Protein 3ISY (pdb70)

Secondary structure (DSSP, 8-state):
--SEEE---EEE-SS-EEE--EEE-SSS-EEEEESSS--EEEEEE-TT--EEEETTTT------EEEEE-TT-EE---EEESS---SEEEEEEEEE--EETT----EEEEEEEE-

B-factor: mean 45.52, std 12.05, range [22.86, 91.64]

InterPro domains:
  IPR020481 Intracellular proteinase inhibitor BsuPI [PF12690] (8-104)
  IPR038144 Intracellular proteinase inhibitor [G3DSA:2.60.40.2360] (1-119)

Radius of gyration: 15.13 Å; Cα contacts (8 Å, |Δi|>4): 268; chains: 1; bounding box: 25×39×37 Å

Foldseek 3Di:
DDQWADDWDWDDDDQWIKIKKIWGQDQAKWKWKAQKPDFKWKFKAAPVRDTPDIPPPPHIGRHMDIDIAGNGRIDMDMDIGRHQDDWDKMKMKMWTRTDTPPDDTDIDMDIDTRD

Solvent-accessible surface area: 7352 Å² total

Organism: Bacillus subtilis (strain 168) (NCBI:txid224308)

Nearest PDB structures (foldseek):
  3isy-assembly1_A  TM=1.009E+00  e=1.350E-20  Bacillus subtilis
  2r5o-assembly1_A  TM=5.408E-01  e=1.833E-02  Escherichia coli
  8b6l-assembly1_E  TM=5.361E-01  e=2.512E-02  Homo sapiens
  7u06-assembly1_c  TM=5.387E-01  e=8.406E-02  Saccharomyces cerevisiae
  4az8-assembly1_A  TM=4.464E-01  e=2.280E-01  Yersinia pestis

Structure (mmCIF, N/CA/C/O backbone):
data_3ISY
#
_entry.id   3ISY
#
_cell.length_a   73.586
_cell.length_b   73.586
_cell.length_c   132.923
_cell.angle_alpha   90.000
_cell.angle_beta   90.000
_cell.angle_gamma   90.000
#
_symmetry.space_group_name_H-M   'I 41 2 2'
#
loop_
_entity.id
_entity.type
_entity.pdbx_description
1 polymer 'Intracellular proteinase inhibitor'
2 non-polymer 'TETRAETHYLENE GLYCOL'
3 water water
#
loop_
_atom_site.group_PDB
_atom_site.id
_atom_site.type_symbol
_atom_site.label_atom_id
_atom_site.label_alt_id
_atom_site.label_comp_id
_atom_site.label_asym_id
_atom_site.label_entity_id
_atom_site.label_seq_id
_atom_site.pdbx_PDB_ins_code
_atom_site.Cartn_x
_atom_site.Cartn_y
_atom_site.Cartn_z
_atom_site.occupancy
_atom_site.B_iso_or_equiv
_atom_site.auth_seq_id
_atom_site.auth_comp_id
_atom_site.auth_asym_id
_atom_site.auth_atom_id
_atom_site.pdbx_PDB_model_num
ATOM 1 N N . ASN A 1 4 ? 60.812 13.679 54.724 1.00 77.14 3 ASN A N 1
ATOM 2 C CA . ASN A 1 4 ? 62.275 13.713 55.065 1.00 77.55 3 ASN A CA 1
ATOM 3 C C . ASN A 1 4 ? 63.222 14.142 53.889 1.00 75.49 3 ASN A C 1
ATOM 4 O O . ASN A 1 4 ? 64.065 15.034 54.085 1.00 76.90 3 ASN A O 1
ATOM 9 N N . GLN A 1 5 ? 63.098 13.526 52.702 1.00 71.48 4 GLN A N 1
ATOM 10 C CA . GLN A 1 5 ? 63.810 14.005 51.481 1.00 67.33 4 GLN A CA 1
ATOM 11 C C . GLN A 1 5 ? 63.079 15.169 50.846 1.00 61.30 4 GLN A C 1
ATOM 12 O O . GLN A 1 5 ? 61.852 15.189 50.792 1.00 59.90 4 GLN A O 1
ATOM 18 N N . GLU A 1 6 ? 63.842 16.118 50.327 1.00 55.24 5 GLU A N 1
ATOM 19 C CA . GLU A 1 6 ? 63.260 17.333 49.788 1.00 51.11 5 GLU A CA 1
ATOM 20 C C . GLU A 1 6 ? 62.589 17.123 48.431 1.00 46.91 5 GLU A C 1
ATOM 21 O O . GLU A 1 6 ? 61.553 17.715 48.156 1.00 45.97 5 GLU A O 1
ATOM 27 N N . VAL A 1 7 ? 63.196 16.305 47.582 1.00 43.81 6 VAL A N 1
ATOM 28 C CA . VAL A 1 7 ? 62.679 16.046 46.250 1.00 41.52 6 VAL A CA 1
ATOM 29 C C . VAL A 1 7 ? 62.535 14.544 46.060 1.00 41.58 6 VAL A C 1
ATOM 30 O O . VAL A 1 7 ? 63.350 13.798 46.541 1.00 47.11 6 VAL A O 1
ATOM 34 N N . VAL A 1 8 ? 61.468 14.117 45.405 1.00 40.34 7 VAL A N 1
ATOM 35 C CA . VAL A 1 8 ? 61.149 12.711 45.219 1.00 40.04 7 VAL A CA 1
ATOM 36 C C . VAL A 1 8 ? 60.686 12.474 43.782 1.00 40.19 7 VAL A C 1
ATOM 37 O O . VAL A 1 8 ? 59.804 13.173 43.278 1.00 39.61 7 VAL A O 1
ATOM 41 N N . LEU A 1 9 ? 61.260 11.471 43.135 1.00 38.64 8 LEU A N 1
ATOM 42 C CA . LEU A 1 9 ? 60.883 11.144 41.782 1.00 37.52 8 LEU A CA 1
ATOM 43 C C . LEU A 1 9 ? 60.124 9.832 41.772 1.00 38.26 8 LEU A C 1
ATOM 44 O O . LEU A 1 9 ? 60.621 8.851 42.276 1.00 40.39 8 LEU A O 1
ATOM 49 N N . SER A 1 10 ? 58.934 9.810 41.176 1.00 39.70 9 SER A N 1
ATOM 50 C CA . SER A 1 10 ? 58.147 8.580 41.015 1.00 39.41 9 SER A CA 1
ATOM 51 C C . SER A 1 10 ? 58.062 8.151 39.558 1.00 39.78 9 SER A C 1
ATOM 52 O O . SER A 1 10 ? 58.005 8.983 38.642 1.00 40.91 9 SER A O 1
ATOM 55 N N . ILE A 1 11 ? 58.04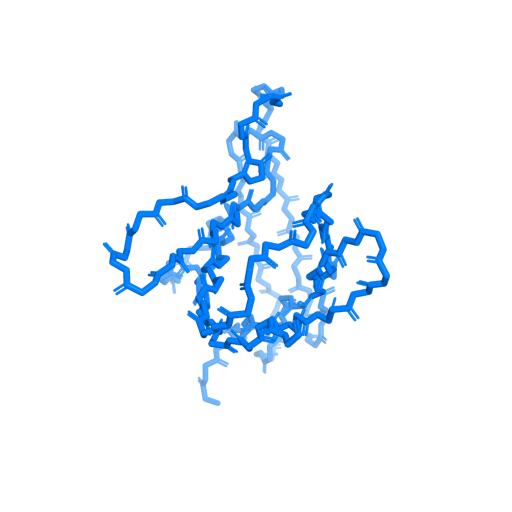1 6.836 39.365 1.00 40.17 10 ILE A N 1
ATOM 56 C CA . ILE A 1 11 ? 57.913 6.223 38.070 1.00 39.36 10 ILE A CA 1
ATOM 57 C C . ILE A 1 11 ? 56.768 5.229 38.169 1.00 41.66 10 ILE A C 1
ATOM 58 O O . ILE A 1 11 ? 56.635 4.484 39.162 1.00 40.95 10 ILE A O 1
ATOM 63 N N . ASP A 1 12 ? 55.958 5.255 37.116 1.00 44.97 11 ASP A N 1
ATOM 64 C CA . ASP A 1 12 ? 54.828 4.372 36.892 1.00 46.45 11 ASP A CA 1
ATOM 65 C C . ASP A 1 12 ? 55.012 3.821 35.480 1.00 44.53 11 ASP A C 1
ATOM 66 O O . ASP A 1 12 ? 55.161 4.607 34.538 1.00 46.72 11 ASP A O 1
ATOM 71 N N . ALA A 1 13 ? 55.021 2.502 35.329 1.00 41.65 12 ALA A N 1
ATOM 72 C CA . ALA A 1 13 ? 55.208 1.850 34.021 1.00 41.62 12 ALA A CA 1
ATOM 73 C C . ALA A 1 13 ? 53.949 1.069 33.742 1.00 42.86 12 ALA A C 1
ATOM 74 O O . ALA A 1 13 ? 53.507 0.286 34.582 1.00 43.78 12 ALA A O 1
ATOM 76 N N . ILE A 1 14 ? 53.355 1.299 32.582 1.00 44.45 13 ILE A N 1
ATOM 77 C CA . ILE A 1 14 ? 52.053 0.743 32.275 1.00 44.50 13 ILE A CA 1
ATOM 78 C C . ILE A 1 14 ? 52.128 0.074 30.920 1.00 46.50 13 ILE A C 1
ATOM 79 O O . ILE A 1 14 ? 52.409 0.723 29.916 1.00 45.85 13 ILE A O 1
ATOM 84 N N . GLN A 1 15 ? 51.894 -1.237 30.901 1.00 50.07 14 GLN A N 1
ATOM 85 C CA . GLN A 1 15 ? 51.883 -1.999 29.652 1.00 50.95 14 GLN A CA 1
ATOM 86 C C . GLN A 1 15 ? 50.621 -1.656 28.888 1.00 51.77 14 GLN A C 1
ATOM 87 O O . GLN A 1 15 ? 49.525 -1.747 29.431 1.00 50.36 14 GLN A O 1
ATOM 93 N N . GLU A 1 16 ? 50.788 -1.222 27.646 1.00 53.88 15 GLU A N 1
ATOM 94 C CA . GLU A 1 16 ? 49.665 -0.988 26.757 1.00 55.91 15 GLU A CA 1
ATOM 95 C C . GLU A 1 16 ? 49.713 -2.010 25.614 1.00 57.59 15 GLU A C 1
ATOM 96 O O . GLU A 1 16 ? 50.663 -2.812 25.504 1.00 60.16 15 GLU A O 1
ATOM 102 N N . PRO A 1 17 ? 48.655 -2.048 24.799 1.00 57.38 16 PRO A N 1
ATOM 103 C CA . PRO A 1 17 ? 48.663 -2.904 23.628 1.00 56.17 16 PRO A CA 1
ATOM 104 C C . PRO A 1 17 ? 49.910 -2.737 22.739 1.00 57.02 16 PRO A C 1
ATOM 105 O O . PRO A 1 17 ? 50.730 -3.653 22.670 1.00 57.26 16 PRO A O 1
ATOM 109 N N . GLU A 1 18 ? 50.077 -1.565 22.123 1.00 57.99 17 GLU A N 1
ATOM 110 C CA . GLU A 1 18 ? 51.174 -1.335 21.174 1.00 58.70 17 GLU A CA 1
ATOM 111 C C . GLU A 1 18 ? 52.543 -0.893 21.816 1.00 57.78 17 GLU A C 1
ATOM 112 O O . GLU A 1 18 ? 53.549 -0.787 21.104 1.00 57.43 17 GLU A O 1
ATOM 114 N N . GLN A 1 19 ? 52.603 -0.687 23.138 1.00 54.94 18 GLN A N 1
ATOM 115 C CA . GLN A 1 19 ? 53.745 0.012 23.746 1.00 52.25 18 GLN A CA 1
ATOM 116 C C . GLN A 1 19 ? 53.742 -0.045 25.267 1.00 48.79 18 GLN A C 1
ATOM 117 O O . GLN A 1 19 ? 52.777 -0.500 25.857 1.00 47.45 18 GLN A O 1
ATOM 123 N N . ILE A 1 20 ? 54.808 0.453 25.891 1.00 46.29 19 ILE A N 1
ATOM 124 C CA . ILE A 1 20 ? 54.877 0.611 27.353 1.00 45.46 19 ILE A CA 1
ATOM 125 C C . ILE A 1 20 ? 54.969 2.101 27.645 1.00 45.87 19 ILE A C 1
ATOM 126 O O . ILE A 1 20 ? 55.775 2.790 27.037 1.00 48.41 19 ILE A O 1
ATOM 131 N N . LYS A 1 21 ? 54.183 2.588 28.597 1.00 45.66 20 LYS A N 1
ATOM 132 C CA . LYS A 1 21 ? 54.168 4.015 28.948 1.00 45.62 20 LYS A CA 1
ATOM 133 C C . LYS A 1 21 ? 54.778 4.259 30.311 1.00 44.16 20 LYS A C 1
ATOM 134 O O . LYS A 1 21 ? 54.466 3.547 31.276 1.00 43.73 20 LYS A O 1
ATOM 140 N N . PHE A 1 22 ? 55.595 5.302 30.404 1.00 42.77 21 PHE A N 1
ATOM 141 C CA . PHE A 1 22 ? 56.216 5.679 31.672 1.00 42.20 21 PHE A CA 1
ATOM 142 C C . PHE A 1 22 ? 55.791 7.059 32.068 1.00 39.94 21 PHE A C 1
ATOM 143 O O . PHE A 1 22 ? 56.014 7.989 31.330 1.00 39.11 21 PHE A O 1
ATOM 151 N N . ASN A 1 23 ? 55.178 7.159 33.240 1.00 38.77 22 ASN A N 1
ATOM 152 C CA . ASN A 1 23 ? 54.746 8.422 33.806 1.00 37.39 22 ASN A CA 1
ATOM 153 C C . ASN A 1 23 ? 55.609 8.687 35.010 1.00 33.45 22 ASN A C 1
ATOM 154 O O . ASN A 1 23 ? 55.791 7.831 35.875 1.00 34.41 22 ASN A O 1
ATOM 167 N N . SER A 1 25 ? 56.817 11.766 37.993 1.00 36.16 24 SER A N 1
ATOM 168 C CA . SER A 1 25 ? 56.548 13.023 38.659 1.00 37.80 24 SER A CA 1
ATOM 169 C C . SER A 1 25 ? 57.709 13.342 39.599 1.00 38.04 24 SER A C 1
ATOM 170 O O . SER A 1 25 ? 58.029 12.545 40.493 1.00 37.27 24 SER A O 1
ATOM 173 N N . LEU A 1 26 ? 58.357 14.479 39.348 1.00 36.58 25 LEU A N 1
ATOM 174 C CA . LEU A 1 26 ? 59.364 14.998 40.237 1.00 36.86 25 LEU A CA 1
ATOM 175 C C . LEU A 1 26 ? 58.667 15.983 41.198 1.00 37.34 25 LEU A C 1
ATOM 176 O O . LEU A 1 26 ? 58.190 17.025 40.802 1.00 36.90 25 LEU A O 1
ATOM 181 N N . LYS A 1 27 ? 58.670 15.655 42.475 1.00 37.55 26 LYS A N 1
ATOM 182 C CA . LYS A 1 27 ? 57.884 16.353 43.479 1.00 37.07 26 LYS A CA 1
ATOM 183 C C . LYS A 1 27 ? 58.778 17.102 44.472 1.00 35.75 26 LYS A C 1
ATOM 184 O O . LYS A 1 27 ? 59.700 16.496 45.021 1.00 34.70 26 LYS A O 1
ATOM 190 N N . ASN A 1 28 ? 58.530 18.394 44.685 1.00 32.48 27 ASN A N 1
ATOM 191 C CA . ASN A 1 28 ? 59.227 19.174 45.730 1.00 34.17 27 ASN A CA 1
ATOM 192 C C . ASN A 1 28 ? 58.370 19.032 46.955 1.00 37.57 27 ASN A C 1
ATOM 193 O O . ASN A 1 28 ? 57.277 19.629 47.031 1.00 38.28 27 ASN A O 1
ATOM 198 N N . GLN A 1 29 ? 58.860 18.229 47.899 1.00 39.51 28 GLN A N 1
ATOM 199 C CA . GLN A 1 29 ? 58.223 18.043 49.205 1.00 40.92 28 GLN A CA 1
ATOM 200 C C . GLN A 1 29 ? 58.755 18.928 50.327 1.00 37.64 28 GLN A C 1
ATOM 201 O O . GLN A 1 29 ? 58.304 18.797 51.440 1.00 36.38 28 GLN A O 1
ATOM 207 N N . SER A 1 30 ? 59.724 19.790 50.046 1.00 34.87 29 SER A N 1
ATOM 208 C CA . SER A 1 30 ? 60.258 20.689 51.047 1.00 33.20 29 SER A CA 1
ATOM 209 C C . SER A 1 30 ? 59.313 21.885 51.271 1.00 33.77 29 SER A C 1
ATOM 210 O O . SER A 1 30 ? 58.354 22.092 50.533 1.00 32.65 29 SER A O 1
ATOM 213 N N . GLU A 1 31 ? 59.628 22.687 52.278 1.00 32.99 30 GLU A N 1
ATOM 214 C CA . GLU A 1 31 ? 58.928 23.940 52.528 1.00 35.09 30 GLU A CA 1
ATOM 215 C C . GLU A 1 31 ? 59.478 25.092 51.692 1.00 35.35 30 GLU A C 1
ATOM 216 O O . GLU A 1 31 ? 58.992 26.221 51.800 1.00 36.58 30 GLU A O 1
ATOM 222 N N . ARG A 1 32 ? 60.489 24.825 50.877 1.00 34.96 31 ARG A N 1
ATOM 223 C CA . ARG A 1 32 ? 61.134 25.879 50.113 1.00 35.63 31 ARG A CA 1
ATOM 224 C C . ARG A 1 32 ? 61.134 25.621 48.606 1.00 32.73 31 ARG A C 1
ATOM 225 O O . ARG A 1 32 ? 61.075 24.474 48.149 1.00 32.52 31 ARG A O 1
ATOM 233 N N . ALA A 1 33 ? 61.245 26.712 47.856 1.00 31.76 32 ALA A N 1
ATOM 234 C CA . ALA A 1 33 ? 61.385 26.643 46.417 1.00 32.29 32 ALA A CA 1
ATOM 235 C C . ALA A 1 33 ? 62.813 26.142 46.128 1.00 32.36 32 ALA A C 1
ATOM 236 O O . ALA A 1 33 ? 63.739 26.455 46.866 1.00 32.02 32 ALA A O 1
ATOM 238 N N . ILE A 1 34 ? 62.964 25.308 45.108 1.00 33.29 33 ILE A N 1
ATOM 239 C CA . ILE A 1 34 ? 64.271 24.754 44.724 1.00 33.27 33 ILE A CA 1
ATOM 240 C C . ILE A 1 34 ? 64.527 24.992 43.230 1.00 34.87 33 ILE A C 1
ATOM 241 O O . ILE A 1 34 ? 63.702 24.624 42.391 1.00 34.78 33 ILE A O 1
ATOM 246 N N . GLU A 1 35 ? 65.674 25.592 42.907 1.00 35.62 34 GLU A N 1
ATOM 247 C CA . GLU A 1 35 ? 66.071 25.828 41.525 1.00 36.60 34 GLU A CA 1
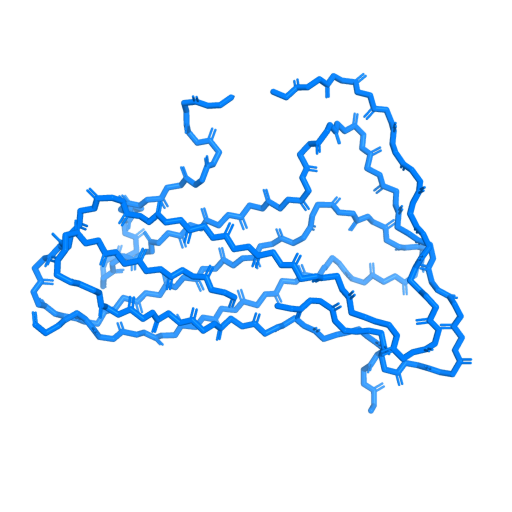ATOM 248 C C . GLU A 1 35 ? 66.925 24.689 41.001 1.00 35.74 34 GLU A C 1
ATOM 249 O O . GLU A 1 35 ? 67.839 24.266 41.674 1.00 36.30 34 GLU A O 1
ATOM 255 N N . PHE A 1 36 ? 66.580 24.206 39.805 1.00 37.89 35 PHE A N 1
ATOM 256 C CA . PHE A 1 36 ? 67.345 23.226 39.025 1.00 36.57 35 PHE A CA 1
ATOM 257 C C . PHE A 1 36 ? 67.839 23.896 37.762 1.00 39.77 35 PHE A C 1
ATOM 258 O O . PHE A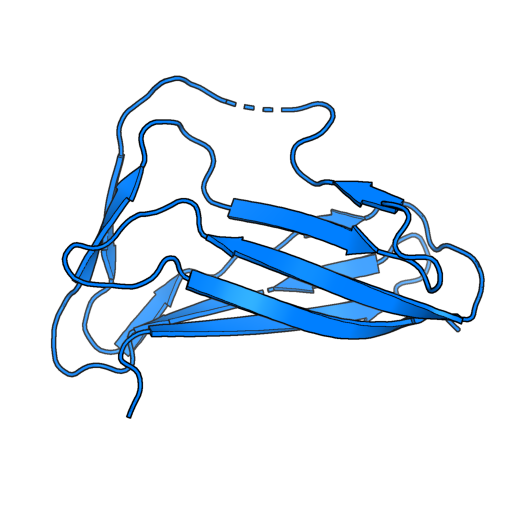 1 36 ? 67.094 24.640 37.096 1.00 39.22 35 PHE A O 1
ATOM 266 N N . GLN A 1 37 ? 69.082 23.598 37.408 1.00 42.10 36 GLN A N 1
ATOM 267 C CA . GLN A 1 37 ? 69.683 24.149 36.217 1.00 42.77 36 GLN A CA 1
ATOM 268 C C . GLN A 1 37 ? 70.032 23.034 35.279 1.00 41.42 36 GLN A C 1
ATOM 269 O O . GLN A 1 37 ? 70.377 21.957 35.721 1.00 44.16 36 GLN A O 1
ATOM 275 N N . PHE A 1 38 ? 69.905 23.288 33.985 1.00 40.82 37 PHE A N 1
ATOM 276 C CA . PHE A 1 38 ? 70.239 22.310 32.943 1.00 39.07 37 PHE A CA 1
ATOM 277 C C . PHE A 1 38 ? 71.175 23.026 31.982 1.00 39.27 37 PHE A C 1
ATOM 278 O O . PHE A 1 38 ? 71.070 24.246 31.813 1.00 39.69 37 PHE A O 1
ATOM 286 N N . SER A 1 39 ? 72.074 22.262 31.370 1.00 38.00 38 SER A N 1
ATOM 287 C CA . SER A 1 39 ? 73.021 22.765 30.373 1.00 37.90 38 SER A CA 1
ATOM 288 C C . SER A 1 39 ? 72.569 22.468 28.949 1.00 35.50 38 SER A C 1
ATOM 289 O O . SER A 1 39 ? 73.150 23.013 28.028 1.00 37.75 38 SER A O 1
ATOM 292 N N . THR A 1 40 ? 71.589 21.570 28.773 1.00 32.78 39 THR A N 1
ATOM 293 C CA . THR A 1 40 ? 70.920 21.387 27.492 1.00 29.99 39 THR A CA 1
ATOM 294 C C . THR A 1 40 ? 69.419 21.330 27.709 1.00 31.13 39 THR A C 1
ATOM 295 O O . THR A 1 40 ? 68.943 21.267 28.827 1.00 30.27 39 THR A O 1
ATOM 299 N N . GLY A 1 41 ? 68.690 21.313 26.602 1.00 32.96 40 GLY A N 1
ATOM 300 C CA . GLY A 1 41 ? 67.234 21.204 26.608 1.00 32.73 40 GLY A CA 1
ATOM 301 C C . GLY A 1 41 ? 66.712 19.939 27.272 1.00 33.05 40 GLY A C 1
ATOM 302 O O . GLY A 1 41 ? 65.568 19.914 27.781 1.00 31.01 40 GLY A O 1
ATOM 303 N N . GLN A 1 42 ? 67.538 18.899 27.284 1.00 31.49 41 GLN A N 1
ATOM 304 C CA . GLN A 1 42 ? 67.101 17.604 27.789 1.00 33.95 41 GLN A CA 1
ATOM 305 C C . GLN A 1 42 ? 66.738 17.732 29.259 1.00 35.01 41 GLN A C 1
ATOM 306 O O . GLN A 1 42 ? 67.509 18.299 30.037 1.00 35.85 41 GLN A O 1
ATOM 312 N N . LYS A 1 43 ? 65.571 17.214 29.626 1.00 33.30 42 LYS A N 1
ATOM 313 C CA . LYS A 1 43 ? 65.076 17.337 30.993 1.00 34.76 42 LYS A CA 1
ATOM 314 C C . LYS A 1 43 ? 65.360 16.048 31.805 1.00 34.98 42 LYS A C 1
ATOM 315 O O . LYS A 1 43 ? 65.629 16.100 33.014 1.00 31.48 42 LYS A O 1
ATOM 321 N N . PHE A 1 44 ? 65.252 14.895 31.154 1.00 34.23 43 PHE A N 1
ATOM 322 C CA . PHE A 1 44 ? 65.503 13.621 31.835 1.00 34.08 43 PHE A CA 1
ATOM 323 C C . PHE A 1 44 ? 66.211 12.599 30.933 1.00 34.01 43 PHE A C 1
ATOM 324 O O . PHE A 1 44 ? 66.375 12.797 29.698 1.00 30.02 43 PHE A O 1
ATOM 332 N N . GLU A 1 45 ? 66.628 11.504 31.573 1.00 33.99 44 GLU A N 1
ATOM 333 C CA . GLU A 1 45 ? 66.987 10.276 30.863 1.00 32.48 44 GLU A CA 1
ATOM 334 C C . GLU A 1 45 ? 66.188 9.101 31.431 1.00 32.65 44 GLU A C 1
ATOM 335 O O . GLU A 1 45 ? 65.862 9.061 32.620 1.00 32.46 44 GLU A O 1
ATOM 341 N N . LEU A 1 46 ? 65.828 8.170 30.562 1.00 33.84 45 LEU A N 1
ATOM 342 C CA . LEU A 1 46 ? 65.055 6.971 30.968 1.00 35.42 45 LEU A CA 1
ATOM 343 C C . LEU A 1 46 ? 65.694 5.809 30.206 1.00 37.04 45 LEU A C 1
ATOM 344 O O . LEU A 1 46 ? 66.003 5.949 29.001 1.00 34.04 45 LEU A O 1
ATOM 349 N N . VAL A 1 47 ? 65.959 4.716 30.922 1.00 37.22 46 VAL A N 1
ATOM 350 C CA . VAL A 1 47 ? 66.610 3.537 30.352 1.00 38.11 46 VAL A CA 1
ATOM 351 C C . VAL A 1 47 ? 65.916 2.269 30.851 1.00 40.02 46 VAL A C 1
ATOM 352 O O . VAL A 1 47 ? 65.670 2.122 32.042 1.00 42.26 46 VAL A O 1
ATOM 356 N N . VAL A 1 48 ? 65.606 1.357 29.946 1.00 39.67 47 VAL A N 1
ATOM 357 C CA . VAL A 1 48 ? 64.898 0.164 30.333 1.00 42.48 47 VAL A CA 1
ATOM 358 C C . VAL A 1 48 ? 65.872 -1.001 30.256 1.00 44.41 47 VAL A C 1
ATOM 359 O O . VAL A 1 48 ? 66.356 -1.328 29.182 1.00 46.84 47 VAL A O 1
ATOM 363 N N . TYR A 1 49 ? 66.164 -1.604 31.410 1.00 43.92 48 TYR A N 1
ATOM 364 C CA . TYR A 1 49 ? 67.076 -2.751 31.514 1.00 42.11 48 TYR A CA 1
ATOM 365 C C . TYR A 1 49 ? 66.318 -4.059 31.599 1.00 42.75 48 TYR A C 1
ATOM 366 O O . TYR A 1 49 ? 65.251 -4.121 32.225 1.00 42.58 48 TYR A O 1
ATOM 375 N N . ASP A 1 50 ? 66.885 -5.110 31.005 1.00 42.80 49 ASP A N 1
ATOM 376 C CA . ASP A 1 50 ? 66.308 -6.451 31.122 1.00 42.73 49 ASP A CA 1
ATOM 377 C C . ASP A 1 50 ? 66.994 -7.189 32.252 1.00 43.63 49 ASP A C 1
ATOM 378 O O . ASP A 1 50 ? 67.858 -6.616 32.912 1.00 43.38 49 ASP A O 1
ATOM 383 N N . SER A 1 51 ? 66.633 -8.459 32.446 1.00 44.45 50 SER A N 1
ATOM 384 C CA . SER A 1 51 ? 67.196 -9.285 33.524 1.00 45.19 50 SER A CA 1
ATOM 385 C C . SER A 1 51 ? 68.702 -9.563 33.413 1.00 43.81 50 SER A C 1
ATOM 386 O O . SER A 1 51 ? 69.289 -10.090 34.341 1.00 42.06 50 SER A O 1
ATOM 389 N N . GLU A 1 52 ? 69.326 -9.240 32.292 1.00 43.91 51 GLU A N 1
ATOM 390 C CA . GLU A 1 52 ? 70.779 -9.322 32.215 1.00 45.55 51 GLU A CA 1
ATOM 391 C C . GLU A 1 52 ? 71.380 -7.913 32.198 1.00 44.81 51 GLU A C 1
ATOM 392 O O . GLU A 1 52 ? 72.548 -7.722 31.842 1.00 45.08 51 GLU A O 1
ATOM 398 N N . HIS A 1 53 ? 70.581 -6.919 32.567 1.00 43.88 52 HIS A N 1
ATOM 399 C CA . HIS A 1 53 ? 71.032 -5.542 32.562 1.00 44.27 52 HIS A CA 1
ATOM 400 C C . HIS A 1 53 ? 71.496 -5.032 31.188 1.00 43.32 52 HIS A C 1
ATOM 401 O O . HIS A 1 53 ? 72.268 -4.063 31.094 1.00 43.48 52 HIS A O 1
ATOM 408 N N . LYS A 1 54 ? 71.006 -5.658 30.124 1.00 41.25 53 LYS A N 1
ATOM 409 C CA . LYS A 1 54 ? 71.219 -5.103 28.804 1.00 43.09 53 LYS A CA 1
ATOM 410 C C . LYS A 1 54 ? 70.177 -3.984 28.619 1.00 41.72 53 LYS A C 1
ATOM 411 O O . LYS A 1 54 ? 69.066 -4.097 29.125 1.00 42.27 53 LYS A O 1
ATOM 417 N N . GLU A 1 55 ? 70.545 -2.894 27.948 1.00 40.82 54 GLU A N 1
ATOM 418 C CA . GLU A 1 55 ? 69.586 -1.803 27.699 1.00 41.08 54 GLU A CA 1
ATOM 419 C C . GLU A 1 55 ? 68.583 -2.203 26.617 1.00 40.76 54 GLU A C 1
ATOM 420 O O . GLU A 1 55 ? 68.991 -2.527 25.521 1.00 42.46 54 GLU A O 1
ATOM 426 N N . ARG A 1 56 ? 67.288 -2.153 26.892 1.00 40.89 55 ARG A N 1
ATOM 427 C CA . ARG A 1 56 ? 66.253 -2.343 25.840 1.00 41.25 55 ARG A CA 1
ATOM 428 C C . ARG A 1 56 ? 65.687 -1.035 25.251 1.00 40.62 55 ARG A C 1
ATOM 429 O O . ARG A 1 56 ? 65.175 -1.019 24.117 1.00 41.47 55 ARG A O 1
ATOM 437 N N . TYR A 1 57 ? 65.719 0.040 26.035 1.00 38.30 56 TYR A N 1
ATOM 438 C CA . TYR A 1 57 ? 65.225 1.334 25.583 1.00 36.45 56 TYR A CA 1
ATOM 439 C C . TYR A 1 57 ? 65.997 2.416 26.283 1.00 36.13 56 TYR A C 1
ATOM 440 O O . TYR A 1 57 ? 66.348 2.270 27.448 1.00 37.01 56 TYR A O 1
ATOM 449 N N . ARG A 1 58 ? 66.302 3.468 25.526 1.00 37.09 57 ARG A N 1
ATOM 450 C CA . ARG A 1 58 ? 66.889 4.694 26.036 1.00 36.20 57 ARG A CA 1
ATOM 451 C C . ARG A 1 58 ? 66.219 5.882 25.343 1.00 35.93 57 ARG A C 1
ATOM 452 O O . ARG A 1 58 ? 66.313 6.034 24.126 1.00 38.32 57 ARG A O 1
ATOM 460 N N . TYR A 1 59 ? 65.548 6.708 26.142 1.00 36.80 58 TYR A N 1
ATOM 461 C CA . TYR A 1 59 ? 64.802 7.886 25.680 1.00 36.62 58 TYR A CA 1
ATOM 462 C C . TYR A 1 59 ? 65.668 8.771 24.795 1.00 36.33 58 TYR A C 1
ATOM 463 O O . TYR A 1 59 ? 65.253 9.288 23.761 1.00 32.41 58 TYR A O 1
ATOM 472 N N . SER A 1 60 ? 66.893 8.922 25.243 1.00 37.46 59 SER A N 1
ATOM 473 C CA . SER A 1 60 ? 67.865 9.764 24.603 1.00 37.31 59 SER A CA 1
ATOM 474 C C . SER A 1 60 ? 68.290 9.301 23.198 1.00 38.26 59 SER A C 1
ATOM 475 O O . SER A 1 60 ? 68.672 10.131 22.376 1.00 39.11 59 SER A O 1
ATOM 478 N N . LYS A 1 61 ? 68.276 7.995 22.919 1.00 40.21 60 LYS A N 1
ATOM 479 C CA . LYS A 1 61 ? 68.728 7.506 21.589 1.00 42.86 60 LYS A CA 1
ATOM 480 C C . LYS A 1 61 ? 67.784 8.112 20.554 1.00 44.17 60 LY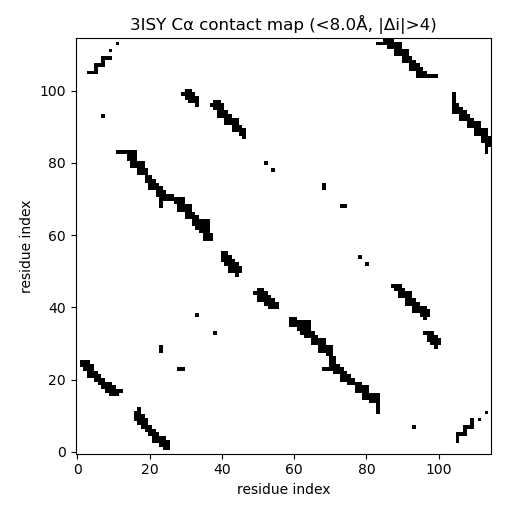S A C 1
ATOM 481 O O . LYS A 1 61 ? 66.570 8.181 20.787 1.00 44.45 60 LYS A O 1
ATOM 484 N N . GLU A 1 62 ? 68.336 8.566 19.432 1.00 46.84 61 GLU A N 1
ATOM 485 C CA . GLU A 1 62 ? 67.520 9.106 18.307 1.00 49.31 61 GLU A CA 1
ATOM 486 C C . GLU A 1 62 ? 66.993 10.523 18.528 1.00 46.24 61 GLU A C 1
ATOM 487 O O . GLU A 1 62 ? 66.134 10.976 17.776 1.00 44.98 61 GLU A O 1
ATOM 493 N N . LYS A 1 63 ? 67.516 11.223 19.532 1.00 42.94 62 LYS A N 1
ATOM 494 C CA . LYS A 1 63 ? 67.060 12.567 19.835 1.00 42.46 62 LYS A CA 1
ATOM 495 C C . LYS A 1 63 ? 68.179 13.576 19.859 1.00 40.85 62 LYS A C 1
ATOM 496 O O . LYS A 1 63 ? 69.304 13.257 20.214 1.00 39.82 62 LYS A O 1
ATOM 510 N N . PHE A 1 65 ? 69.116 17.488 21.278 1.00 33.30 64 PHE A N 1
ATOM 511 C CA . PHE A 1 65 ? 68.790 18.529 22.217 1.00 30.73 64 PHE A CA 1
ATOM 512 C C . PHE A 1 65 ? 69.645 19.743 21.960 1.00 32.13 64 PHE A C 1
ATOM 513 O O . PHE A 1 65 ? 70.795 19.622 21.565 1.00 31.42 64 PHE A O 1
ATOM 521 N N . THR A 1 66 ? 69.039 20.905 22.185 1.00 34.08 65 THR A N 1
ATOM 522 C CA . THR A 1 66 ? 69.641 22.201 22.062 1.00 35.02 65 THR A CA 1
ATOM 523 C C . THR A 1 66 ? 70.637 22.382 23.201 1.00 38.69 65 THR A C 1
ATOM 524 O O . THR A 1 66 ? 70.390 21.923 24.312 1.00 41.78 65 THR A O 1
ATOM 528 N N . GLN A 1 67 ? 71.747 23.061 22.947 1.00 40.22 66 GLN A N 1
ATOM 529 C CA . GLN A 1 67 ? 72.739 23.318 23.992 1.00 44.10 66 GLN A CA 1
ATOM 530 C C . GLN A 1 67 ? 72.386 24.655 24.629 1.00 46.02 66 GLN A C 1
ATOM 531 O O . GLN A 1 67 ? 73.104 25.631 24.495 1.00 49.30 66 GLN A O 1
ATOM 537 N N . ALA A 1 68 ? 71.249 24.675 25.305 1.00 46.43 67 ALA A N 1
ATOM 538 C CA . ALA A 1 68 ? 70.725 25.843 25.951 1.00 46.14 67 ALA A CA 1
ATOM 539 C C . ALA A 1 68 ? 70.801 25.579 27.432 1.00 45.52 67 ALA A C 1
ATOM 540 O O . ALA A 1 68 ? 70.426 24.494 27.873 1.00 45.79 67 ALA A O 1
ATOM 542 N N . PHE A 1 69 ? 71.282 26.554 28.200 1.00 44.77 68 PHE A N 1
ATOM 543 C CA . PHE A 1 69 ? 71.168 26.484 29.648 1.00 46.88 68 PHE A CA 1
ATOM 544 C C . PHE A 1 69 ? 69.684 26.704 29.993 1.00 44.36 68 PHE A C 1
ATOM 545 O O . PHE A 1 69 ? 68.961 27.331 29.220 1.00 46.80 68 PHE A O 1
ATOM 553 N N . GLN A 1 70 ? 69.203 26.112 31.081 1.00 40.00 69 GLN A N 1
ATOM 554 C CA . GLN A 1 70 ? 67.818 26.355 31.535 1.00 37.63 69 GLN A CA 1
ATOM 555 C C . GLN A 1 70 ? 67.807 26.577 33.035 1.00 35.77 69 GLN A C 1
ATOM 556 O O . GLN A 1 70 ? 68.639 26.056 33.726 1.00 31.09 69 GLN A O 1
ATOM 562 N N . ASN A 1 71 ? 66.838 27.330 33.531 1.00 38.94 70 ASN A N 1
ATOM 563 C CA . ASN A 1 71 ? 66.728 27.615 34.962 1.00 40.82 70 ASN A CA 1
ATOM 564 C C . ASN A 1 71 ? 65.318 27.433 35.360 1.00 39.57 70 ASN A C 1
ATOM 565 O O . ASN A 1 71 ? 64.469 28.221 34.949 1.00 39.08 70 ASN A O 1
ATOM 570 N N . LEU A 1 72 ? 65.074 26.417 36.176 1.00 39.74 71 LEU A N 1
ATOM 571 C CA . LEU A 1 72 ? 63.734 26.040 36.601 1.00 39.06 71 LEU A CA 1
ATOM 572 C C . LEU A 1 72 ? 63.564 26.100 38.118 1.00 37.07 71 LEU A C 1
ATOM 573 O O . LEU A 1 72 ? 64.418 25.617 38.858 1.00 35.94 71 LEU A O 1
ATOM 578 N N . THR A 1 73 ? 62.459 26.662 38.584 1.00 35.18 72 THR A N 1
ATOM 579 C CA . THR A 1 73 ? 62.183 26.710 40.006 1.00 34.11 72 THR A CA 1
ATOM 580 C C . THR A 1 73 ? 60.982 25.828 40.265 1.00 34.89 72 THR A C 1
ATOM 581 O O . THR A 1 73 ? 59.939 26.030 39.652 1.00 34.07 72 THR A O 1
ATOM 585 N N . LEU A 1 74 ? 61.146 24.809 41.116 1.00 36.58 73 LEU A N 1
ATOM 586 C CA . LEU A 1 74 ? 60.011 24.069 41.689 1.00 36.63 73 LEU A CA 1
ATOM 587 C C . LEU A 1 74 ? 59.617 24.682 43.051 1.00 36.61 73 LEU A C 1
ATOM 588 O O . LEU A 1 74 ? 60.363 24.635 44.023 1.00 35.50 73 LEU A O 1
ATOM 593 N N . GLU A 1 75 ? 58.428 25.260 43.105 1.00 36.17 74 GLU A N 1
ATOM 594 C CA . GLU A 1 75 ? 57.935 25.810 44.332 1.00 36.40 74 GLU A CA 1
ATOM 595 C C . GLU A 1 75 ? 57.684 24.703 45.351 1.00 35.75 74 GLU A C 1
ATOM 596 O O . GLU A 1 75 ? 57.562 23.525 45.003 1.00 31.61 74 GLU A O 1
ATOM 602 N N . SER A 1 76 ? 57.641 25.118 46.614 1.00 35.11 75 SER A N 1
ATOM 603 C CA . SER A 1 76 ? 57.192 24.262 47.687 1.00 34.41 75 SER A CA 1
ATOM 604 C C . SER A 1 76 ? 55.882 23.595 47.255 1.00 34.11 75 SER A C 1
ATOM 605 O O . SER A 1 76 ? 54.865 24.299 46.992 1.00 35.20 75 SER A O 1
ATOM 608 N N . GLY A 1 77 ? 55.916 22.267 47.138 1.00 31.33 76 GLY A N 1
ATOM 609 C CA . GLY A 1 77 ? 54.721 21.463 46.827 1.00 31.52 76 GLY A CA 1
ATOM 610 C C . GLY A 1 77 ? 54.506 21.112 45.361 1.00 33.73 76 GLY A C 1
ATOM 611 O O . GLY A 1 77 ? 53.745 20.181 45.036 1.00 33.41 76 GLY A O 1
ATOM 612 N N . GLU A 1 78 ? 55.165 21.854 44.463 1.00 33.61 77 GLU A N 1
ATOM 613 C CA . GLU A 1 78 ? 54.991 21.681 43.013 1.00 30.97 77 GLU A CA 1
ATOM 614 C C . GLU A 1 78 ? 55.674 20.415 42.529 1.00 32.47 77 GLU A C 1
ATOM 615 O O . GLU A 1 78 ? 56.614 19.960 43.142 1.00 35.13 77 GLU A O 1
ATOM 621 N N . THR A 1 79 ? 55.136 19.838 41.460 1.00 33.05 78 THR A N 1
ATOM 622 C CA . THR A 1 79 ? 55.668 18.660 40.790 1.00 33.84 78 THR A CA 1
ATOM 623 C C . THR A 1 79 ? 56.005 19.049 39.346 1.00 34.46 78 THR A C 1
ATOM 624 O O . THR A 1 79 ? 55.334 19.903 38.763 1.00 32.13 78 THR A O 1
ATOM 628 N N . TYR A 1 80 ? 57.045 18.439 38.784 1.00 34.92 79 TYR A N 1
ATOM 629 C CA . TYR A 1 80 ? 57.311 18.515 37.356 1.00 36.13 79 TYR A CA 1
ATOM 630 C C . TYR A 1 80 ? 56.916 17.136 36.815 1.00 36.94 79 TYR A C 1
ATOM 631 O O . TYR A 1 80 ? 57.508 16.138 37.171 1.00 41.46 79 TYR A O 1
ATOM 640 N N . ASP A 1 81 ? 55.879 17.090 35.998 1.00 38.76 80 ASP A N 1
ATOM 641 C CA . ASP A 1 81 ? 55.352 15.847 35.484 1.00 39.34 80 ASP A CA 1
ATOM 642 C C . ASP A 1 81 ? 55.843 15.659 34.081 1.00 39.04 80 ASP A C 1
ATOM 643 O O . ASP A 1 81 ? 55.883 16.608 33.286 1.00 40.14 80 ASP A O 1
ATOM 648 N N . PHE A 1 82 ? 56.189 14.416 33.772 1.00 38.44 81 PHE A N 1
ATOM 649 C CA . PHE A 1 82 ? 56.693 14.084 32.449 1.00 37.19 81 PHE A CA 1
ATOM 650 C C . PHE A 1 82 ? 56.534 12.593 32.160 1.00 37.19 81 PHE A C 1
ATOM 651 O O . PHE A 1 82 ? 56.492 11.755 33.069 1.00 39.24 81 PHE A O 1
ATOM 659 N N . SER A 1 83 ? 56.419 12.257 30.893 1.00 35.75 82 SER A N 1
ATOM 660 C CA . SER A 1 83 ? 56.287 10.861 30.530 1.00 37.98 82 SER A CA 1
ATOM 661 C C . SER A 1 83 ? 56.996 10.483 29.226 1.00 38.18 82 SER A C 1
ATOM 662 O O . SER A 1 83 ? 57.548 11.340 28.515 1.00 39.24 82 SER A O 1
ATOM 665 N N . ASP A 1 84 ? 57.025 9.188 28.945 1.00 37.50 83 ASP A N 1
ATOM 666 C CA . ASP A 1 84 ? 57.640 8.718 27.723 1.00 38.77 83 ASP A CA 1
ATOM 667 C C . ASP A 1 84 ? 57.010 7.428 27.340 1.00 37.94 83 ASP A C 1
ATOM 668 O O . ASP A 1 84 ? 56.544 6.714 28.213 1.00 38.60 83 ASP A O 1
ATOM 673 N N . VAL A 1 85 ? 57.033 7.129 26.046 1.00 38.80 84 VAL A N 1
ATOM 674 C CA . VAL A 1 85 ? 56.539 5.861 25.527 1.00 42.50 84 VAL A CA 1
ATOM 675 C C . VAL A 1 85 ? 57.667 5.026 24.878 1.00 45.34 84 VAL A C 1
ATOM 676 O O . VAL A 1 85 ? 58.455 5.524 24.050 1.00 47.76 84 VAL A O 1
ATOM 680 N N . TRP A 1 86 ? 57.746 3.758 25.284 1.00 45.65 85 TRP A N 1
ATOM 681 C CA . TR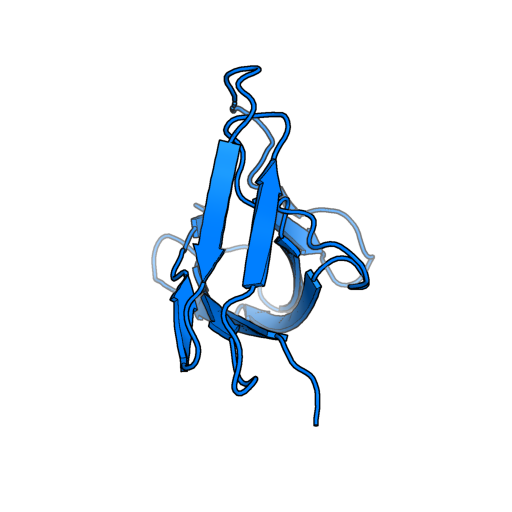P A 1 86 ? 58.650 2.818 24.683 1.00 47.24 85 TRP A CA 1
ATOM 682 C C . TRP A 1 86 ? 57.773 2.109 23.701 1.00 50.04 85 TRP A C 1
ATOM 683 O O . TRP A 1 86 ? 56.804 1.453 24.085 1.00 51.70 85 TRP A O 1
ATOM 694 N N . LYS A 1 87 ? 58.104 2.242 22.426 1.00 52.06 86 LYS A N 1
ATOM 695 C CA . LYS A 1 87 ? 57.155 1.909 21.386 1.00 55.30 86 LYS A CA 1
ATOM 696 C C . LYS A 1 87 ? 57.223 0.458 20.894 1.00 58.01 86 LYS A C 1
ATOM 697 O O . LYS A 1 87 ? 57.062 0.200 19.701 1.00 59.81 86 LYS A O 1
ATOM 703 N N . GLU A 1 88 ? 57.463 -0.483 21.804 1.00 59.70 87 GLU A N 1
ATOM 704 C CA . GLU A 1 88 ? 57.380 -1.903 21.481 1.00 61.96 87 GLU A CA 1
ATOM 705 C C . GLU A 1 88 ? 57.290 -2.731 22.746 1.00 61.66 87 GLU A C 1
ATOM 706 O O . GLU A 1 88 ? 58.197 -2.720 23.570 1.00 65.68 87 GLU A O 1
ATOM 712 N N . VAL A 1 89 ? 56.205 -3.461 22.911 1.00 60.72 88 VAL A N 1
ATOM 713 C CA . VAL A 1 89 ? 56.143 -4.387 24.012 1.00 60.43 88 VAL A CA 1
ATOM 714 C C . VAL A 1 89 ? 57.257 -5.435 23.764 1.00 60.84 88 VAL A C 1
ATOM 715 O O . VAL A 1 89 ? 57.451 -5.889 22.642 1.00 61.71 88 VAL A O 1
ATOM 719 N N . PRO A 1 90 ? 58.065 -5.731 24.789 1.00 60.80 89 PRO A N 1
ATOM 720 C CA . PRO A 1 90 ? 59.047 -6.788 24.648 1.00 59.66 89 PRO A CA 1
ATOM 721 C C . PRO A 1 90 ? 58.420 -8.098 25.135 1.00 59.34 89 PRO A C 1
ATOM 722 O O . PRO A 1 90 ? 57.194 -8.170 25.352 1.00 58.43 89 PRO A O 1
ATOM 726 N N . GLU A 1 91 ? 59.246 -9.125 25.311 1.00 58.04 90 GLU A N 1
ATOM 727 C CA . GLU A 1 91 ? 58.746 -10.423 25.742 1.00 56.66 90 GLU A CA 1
ATOM 728 C C . GLU A 1 91 ? 58.420 -10.404 27.193 1.00 56.17 90 GLU A C 1
ATOM 729 O O . GLU A 1 91 ? 59.023 -9.656 27.954 1.00 56.79 90 GLU A O 1
ATOM 735 N N . PRO A 1 92 ? 57.476 -11.249 27.591 1.00 55.79 91 PRO A N 1
ATOM 736 C CA . PRO A 1 92 ? 57.215 -11.374 29.004 1.00 56.00 91 PRO A CA 1
ATOM 737 C C . PRO A 1 92 ? 58.484 -11.554 29.871 1.00 55.14 91 PRO A C 1
ATOM 738 O O . PRO A 1 92 ? 59.477 -12.162 29.446 1.00 54.63 91 PRO A O 1
ATOM 742 N N . GLY A 1 93 ? 58.421 -10.995 31.073 1.00 53.88 92 GLY A N 1
ATOM 743 C CA . GLY A 1 93 ? 59.532 -11.005 32.012 1.00 52.06 92 GLY A CA 1
ATOM 744 C C . GLY A 1 93 ? 59.523 -9.747 32.858 1.00 50.60 92 GLY A C 1
ATOM 745 O O . GLY A 1 93 ? 58.727 -8.818 32.636 1.00 50.33 92 GLY A O 1
ATOM 746 N N . THR A 1 94 ? 60.426 -9.722 33.824 1.00 47.41 93 THR A N 1
ATOM 747 C CA . THR A 1 94 ? 60.605 -8.572 34.677 1.00 45.07 93 THR A CA 1
ATOM 748 C C . THR A 1 94 ? 61.722 -7.713 34.118 1.00 42.86 93 THR A C 1
ATOM 749 O O . THR A 1 94 ? 62.738 -8.234 33.650 1.00 40.15 93 THR A O 1
ATOM 753 N N . TYR A 1 95 ? 61.494 -6.396 34.156 1.00 42.80 94 TYR A N 1
ATOM 754 C CA . TYR A 1 95 ? 62.448 -5.371 33.686 1.00 42.72 94 TYR A CA 1
ATOM 755 C C . TYR A 1 95 ? 62.551 -4.249 34.705 1.00 42.76 94 TYR A C 1
ATOM 756 O O . TYR A 1 95 ? 61.732 -4.159 35.616 1.00 41.40 94 TYR A O 1
ATOM 765 N N . GLU A 1 96 ? 63.544 -3.379 34.527 1.00 44.87 95 GLU A N 1
ATOM 766 C CA . GLU A 1 96 ? 63.732 -2.187 35.389 1.00 44.87 95 GLU A CA 1
ATOM 767 C C . GLU A 1 96 ? 63.867 -0.925 34.552 1.00 42.85 95 GLU A C 1
ATOM 768 O O . GLU A 1 96 ? 64.626 -0.911 33.582 1.00 43.57 95 GLU A O 1
ATOM 774 N N . VAL A 1 97 ? 63.124 0.125 34.914 1.00 42.33 96 VAL A N 1
ATOM 775 C CA . VAL A 1 97 ? 63.274 1.437 34.279 1.00 39.85 96 VAL A CA 1
ATOM 776 C C . VAL A 1 97 ? 63.971 2.354 35.274 1.00 39.37 96 VAL A C 1
ATOM 777 O O . VAL A 1 97 ? 63.585 2.409 36.441 1.00 38.75 96 VAL A O 1
ATOM 781 N N . LYS A 1 98 ? 65.043 3.012 34.827 1.00 39.42 97 LYS A N 1
ATOM 782 C CA . LYS A 1 98 ? 65.791 3.973 35.653 1.00 39.02 97 LYS A CA 1
ATOM 783 C C . LYS A 1 98 ? 65.652 5.332 34.973 1.00 38.75 97 LYS A C 1
ATOM 784 O O . LYS A 1 98 ? 66.035 5.521 33.800 1.00 36.32 97 LYS A O 1
ATOM 788 N N . VAL A 1 99 ? 65.019 6.253 35.691 1.00 38.77 98 VAL A N 1
ATOM 789 C CA . VAL A 1 99 ? 64.857 7.617 35.227 1.00 36.63 98 VAL A CA 1
ATOM 790 C C . VAL A 1 99 ? 65.851 8.447 36.035 1.00 36.89 98 VAL A C 1
ATOM 791 O O . VAL A 1 99 ? 65.968 8.268 37.255 1.00 34.44 98 VAL A O 1
ATOM 795 N N . THR A 1 100 ? 66.571 9.331 35.348 1.00 36.85 99 THR A N 1
ATOM 796 C CA . THR A 1 100 ? 67.498 10.257 35.975 1.00 37.01 99 THR A CA 1
ATOM 797 C C . THR A 1 100 ? 67.048 11.637 35.555 1.00 38.64 99 THR A C 1
ATOM 798 O O . THR A 1 100 ? 66.768 11.870 34.388 1.00 42.30 99 THR A O 1
ATOM 802 N N . PHE A 1 101 ? 66.959 12.563 36.496 1.00 39.99 100 PHE A N 1
ATOM 803 C CA . PHE A 1 101 ? 66.577 13.961 36.176 1.00 37.64 100 PHE A CA 1
ATOM 804 C C . PHE A 1 101 ? 67.838 14.769 35.813 1.00 38.73 100 PHE A C 1
ATOM 805 O O . PHE A 1 101 ? 68.856 14.706 36.508 1.00 38.08 100 PHE A O 1
ATOM 813 N N . LYS A 1 102 ? 67.774 15.510 34.718 1.00 38.84 101 LYS A N 1
ATOM 814 C CA . LYS A 1 102 ? 68.938 16.208 34.241 1.00 40.49 101 LYS A CA 1
ATOM 815 C C . LYS A 1 102 ? 69.154 17.555 34.922 1.00 40.43 101 LYS A C 1
ATOM 816 O O . LYS A 1 102 ? 70.251 18.098 34.866 1.00 40.68 101 LYS A O 1
ATOM 822 N N . GLY A 1 103 ? 68.135 18.119 35.547 1.00 40.16 102 GLY A N 1
ATOM 823 C CA . GLY A 1 103 ? 68.340 19.354 36.301 1.00 39.38 102 GLY A CA 1
ATOM 824 C C . GLY A 1 103 ? 69.188 19.116 37.553 1.00 40.04 102 GLY A C 1
ATOM 825 O O . GLY A 1 103 ? 69.046 18.074 38.207 1.00 36.75 102 GLY A O 1
ATOM 826 N N . ARG A 1 104 ? 70.029 20.098 37.890 1.00 41.26 103 ARG A N 1
ATOM 827 C CA . ARG A 1 104 ? 70.966 20.026 39.006 1.00 45.12 103 ARG A CA 1
ATOM 828 C C . ARG A 1 104 ? 70.635 21.094 40.040 1.00 44.68 103 ARG A C 1
ATOM 829 O O . ARG A 1 104 ? 70.706 22.279 39.751 1.00 42.56 103 ARG A O 1
ATOM 837 N N . ALA A 1 105 ? 70.277 20.687 41.251 1.00 46.81 104 ALA A N 1
ATOM 838 C CA . ALA A 1 105 ? 69.977 21.649 42.320 1.00 47.26 104 ALA A CA 1
ATOM 839 C C . ALA A 1 105 ? 71.209 21.776 43.177 1.00 49.27 104 ALA A C 1
ATOM 840 O O . ALA A 1 105 ? 71.911 20.787 43.404 1.00 51.51 104 ALA A O 1
ATOM 842 N N . GLU A 1 106 ? 71.476 22.979 43.668 1.00 50.85 105 GLU A N 1
ATOM 843 C CA . GLU A 1 106 ? 72.612 23.187 44.560 1.00 54.16 105 GLU A CA 1
ATOM 844 C C . GLU A 1 106 ? 72.348 22.465 45.893 1.00 54.37 105 GLU A C 1
ATOM 845 O O . GLU A 1 106 ? 71.239 22.551 46.452 1.00 51.82 105 GLU A O 1
ATOM 851 N N . ASN A 1 107 ? 73.353 21.728 46.367 1.00 55.54 106 ASN A N 1
ATOM 852 C CA . ASN A 1 107 ? 73.226 20.868 47.568 1.00 58.14 106 ASN A CA 1
ATOM 853 C C . ASN A 1 107 ? 72.147 19.785 47.483 1.00 57.66 106 ASN A C 1
ATOM 854 O O . ASN A 1 107 ? 71.449 19.480 48.466 1.00 58.06 106 ASN A O 1
ATOM 859 N N . LEU A 1 108 ? 72.020 19.204 46.299 1.00 56.72 107 LEU A N 1
ATOM 860 C CA . LEU A 1 108 ? 71.195 18.025 46.123 1.00 56.24 107 LEU A CA 1
ATOM 861 C C . LEU A 1 108 ? 71.956 17.007 45.284 1.00 56.99 107 LEU A C 1
ATOM 862 O O . LEU A 1 108 ? 72.529 17.337 44.223 1.00 56.06 107 LEU A O 1
ATOM 867 N N . LYS A 1 109 ? 71.987 15.777 45.801 1.00 57.27 108 LYS A N 1
ATOM 868 C CA . LYS A 1 109 ? 72.349 14.605 45.023 1.00 56.72 108 LYS A CA 1
ATOM 869 C C . LYS A 1 109 ? 71.470 14.670 43.769 1.00 56.76 108 LYS A C 1
ATOM 870 O O . LYS A 1 109 ? 70.316 15.128 43.856 1.00 57.27 108 LYS A O 1
ATOM 876 N N . GLN A 1 110 ? 71.994 14.243 42.615 1.00 54.89 109 GLN A N 1
ATOM 877 C CA . GLN A 1 110 ? 71.177 14.134 41.399 1.00 53.47 109 GLN A CA 1
ATOM 878 C C . GLN A 1 110 ? 69.952 13.288 41.668 1.00 49.80 109 GLN A C 1
ATOM 879 O O . GLN A 1 110 ? 70.037 12.302 42.412 1.00 50.40 109 GLN A O 1
ATOM 885 N N . VAL A 1 111 ? 68.819 13.663 41.084 1.00 44.69 110 VAL A N 1
ATOM 886 C CA . VAL A 1 111 ? 67.586 12.950 41.393 1.00 41.50 110 VAL A CA 1
ATOM 887 C C . VAL A 1 111 ? 67.400 11.783 40.436 1.00 40.11 110 VAL A C 1
ATOM 888 O O . VAL A 1 111 ? 67.214 11.979 39.246 1.00 39.04 110 VAL A O 1
ATOM 892 N N . GLN A 1 112 ? 67.453 10.565 40.944 1.00 39.69 111 GLN A N 1
ATOM 893 C CA . GLN A 1 112 ? 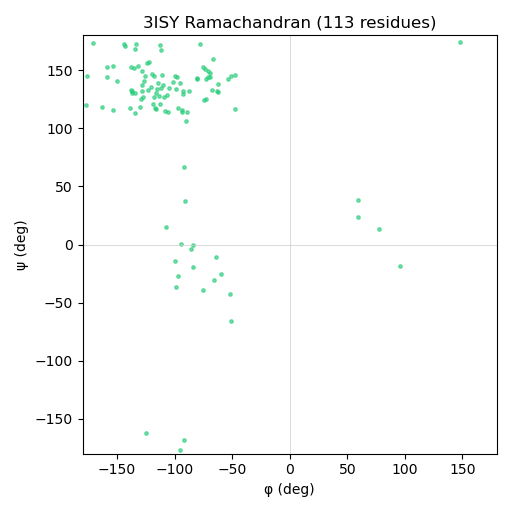67.061 9.432 40.117 1.00 42.81 111 GLN A CA 1
ATOM 894 C C . GLN A 1 112 ? 66.216 8.425 40.870 1.00 40.68 111 GLN A C 1
ATOM 895 O O . GLN A 1 112 ? 66.331 8.318 42.057 1.00 41.76 111 GLN A O 1
ATOM 901 N N . ALA A 1 113 ? 65.374 7.702 40.145 1.00 40.27 112 ALA A N 1
ATOM 902 C CA . ALA A 1 113 ? 64.568 6.616 40.670 1.00 37.57 112 ALA A CA 1
ATOM 903 C C . ALA A 1 113 ? 64.689 5.388 39.747 1.00 38.78 112 ALA A C 1
ATOM 904 O O . ALA A 1 113 ? 64.965 5.524 38.552 1.00 38.85 112 ALA A O 1
ATOM 906 N N . VAL A 1 114 ? 64.494 4.196 40.315 1.00 39.81 113 VAL A N 1
ATOM 907 C CA . VAL A 1 114 ? 64.369 2.950 39.540 1.00 40.08 113 VAL A CA 1
ATOM 908 C C . VAL A 1 114 ? 63.025 2.286 39.854 1.00 40.51 113 VAL A C 1
ATOM 909 O O . VAL A 1 114 ? 62.468 2.514 40.898 1.00 41.10 113 VAL A O 1
ATOM 913 N N . GLN A 1 115 ? 62.521 1.448 38.956 1.00 42.68 114 GLN A N 1
ATOM 914 C CA . GLN A 1 115 ? 61.218 0.812 39.125 1.00 41.41 114 GLN A CA 1
ATOM 915 C C . GLN A 1 115 ? 61.160 -0.528 38.367 1.00 42.89 114 GLN A C 1
ATOM 916 O O . GLN A 1 115 ? 61.274 -0.5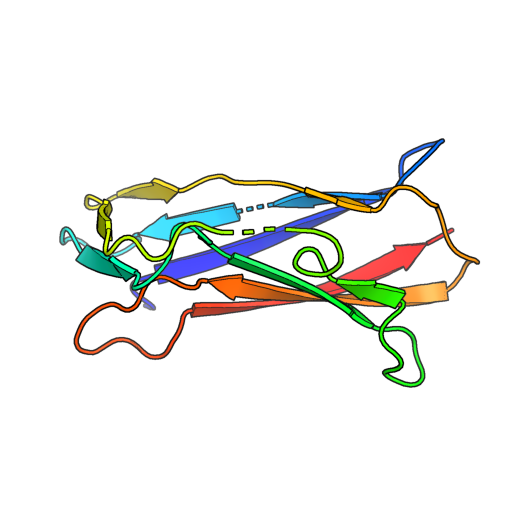49 37.147 1.00 42.87 114 GLN A O 1
ATOM 922 N N . GLN A 1 116 ? 61.012 -1.639 39.097 1.00 45.27 115 GLN A N 1
ATOM 923 C CA . GLN A 1 116 ? 60.757 -2.954 38.481 1.00 46.53 115 GLN A CA 1
ATOM 924 C C . GLN A 1 116 ? 59.356 -2.945 37.882 1.00 45.77 115 GLN A C 1
ATOM 925 O O . GLN A 1 116 ? 58.465 -2.266 38.390 1.00 44.93 115 GLN A O 1
ATOM 931 N N . PHE A 1 117 ? 59.175 -3.672 36.789 1.00 45.00 116 PHE A N 1
ATOM 932 C CA . PHE A 1 117 ? 57.868 -3.818 36.169 1.00 45.21 116 PHE A CA 1
ATOM 933 C C . PHE A 1 117 ? 57.898 -5.080 35.307 1.00 48.96 116 PHE A C 1
ATOM 934 O O . PHE A 1 117 ? 58.940 -5.422 34.731 1.00 51.76 116 PHE A O 1
ATOM 942 N N . GLU A 1 118 ? 56.781 -5.798 35.256 1.00 52.10 117 GLU A N 1
ATOM 943 C CA . GLU A 1 118 ? 56.678 -7.020 34.456 1.00 55.59 117 GLU A CA 1
ATOM 944 C C . GLU A 1 118 ? 56.009 -6.745 33.141 1.00 56.38 117 GLU A C 1
ATOM 945 O O . GLU A 1 118 ? 54.969 -6.103 33.118 1.00 55.38 117 GLU A O 1
ATOM 951 N N . VAL A 1 119 ? 56.566 -7.244 32.044 1.00 59.34 118 VAL A N 1
ATOM 952 C CA . VAL A 1 119 ? 55.800 -7.294 30.798 1.00 59.69 118 VAL A CA 1
ATOM 953 C C . VAL A 1 119 ? 55.166 -8.680 30.815 1.00 61.57 118 VAL A C 1
ATOM 954 O O . VAL A 1 119 ? 55.829 -9.678 31.109 1.00 61.20 118 VAL A O 1
ATOM 958 N N . LYS A 1 120 ? 53.863 -8.720 30.586 1.00 63.74 119 LYS A N 1
ATOM 959 C CA . LYS A 1 120 ? 53.122 -9.974 30.540 1.00 66.24 119 LYS A CA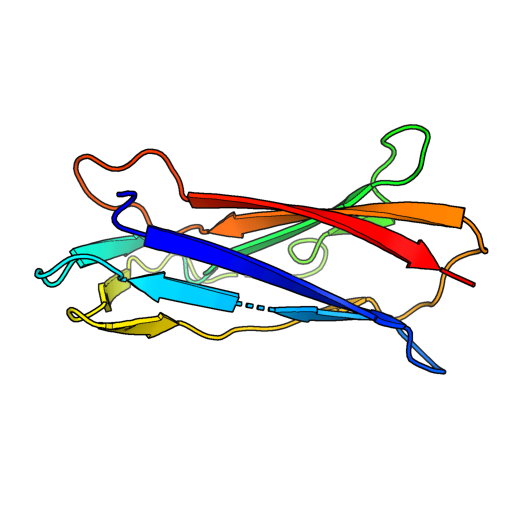 1
ATOM 960 C C . LYS A 1 120 ? 52.594 -10.139 29.115 1.00 67.87 119 LYS A C 1
ATOM 961 O O . LYS A 1 120 ? 53.356 -9.975 28.157 1.00 69.63 119 LYS A O 1
#

CATH classification: 2.60.40.2360

Sequence (115 aa):
NQEVVLSIDAIQEPEQIKFNSLKNQSERAIEFQFSTGQKFELVVYDSEHKERYRYSKEKFTQAFQNLTLESGETYDFSDVWKEVPEPGTYEVKVTFKGRAENLKQVQAVQQFEVK